Protein AF-A0A6G3LNL6-F1 (afdb_monomer_lite)

Structure (mmCIF, N/CA/C/O backbone):
data_AF-A0A6G3LNL6-F1
#
_entry.id   AF-A0A6G3LNL6-F1
#
loop_
_atom_site.group_PDB
_atom_site.id
_atom_site.type_symbol
_atom_site.label_atom_id
_atom_site.label_alt_id
_atom_site.label_comp_id
_atom_site.label_asym_id
_atom_site.label_entity_id
_atom_site.label_seq_id
_atom_site.pdbx_PDB_ins_code
_atom_site.Cartn_x
_atom_site.Cartn_y
_atom_site.Cartn_z
_atom_site.occupancy
_atom_site.B_iso_or_equiv
_atom_site.auth_seq_id
_atom_site.auth_comp_id
_atom_site.auth_asym_id
_atom_site.au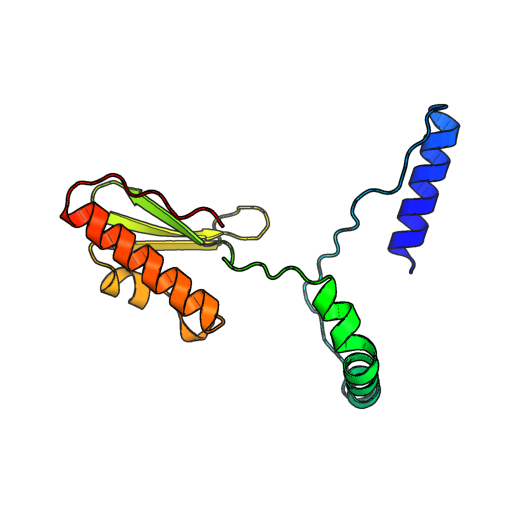th_atom_id
_atom_site.pdbx_PDB_model_num
ATOM 1 N N . TYR A 1 1 ? 11.402 7.198 -21.247 1.00 68.81 1 TYR A N 1
ATOM 2 C CA . TYR A 1 1 ? 12.692 7.774 -20.806 1.00 68.81 1 TYR A CA 1
ATOM 3 C C . TYR A 1 1 ? 12.674 9.283 -20.535 1.00 68.81 1 TYR A C 1
ATOM 5 O O . TYR A 1 1 ? 13.610 9.750 -19.906 1.00 68.81 1 TYR A O 1
ATOM 13 N N . GLY A 1 2 ? 11.650 10.054 -20.937 1.00 91.06 2 GLY A N 1
ATOM 14 C CA . GLY A 1 2 ? 11.662 11.523 -20.790 1.00 91.06 2 GLY A CA 1
ATOM 15 C C . GLY A 1 2 ? 11.827 12.041 -19.354 1.00 91.06 2 GLY A C 1
ATOM 16 O O . GLY A 1 2 ? 12.719 12.840 -19.107 1.00 91.06 2 GLY A O 1
ATOM 17 N N . LEU A 1 3 ? 11.035 11.544 -18.397 1.00 93.19 3 LEU A N 1
ATOM 18 C CA . LEU A 1 3 ? 11.101 12.008 -17.000 1.00 93.19 3 LEU A CA 1
ATOM 19 C C . LEU A 1 3 ? 12.436 11.682 -16.315 1.00 93.19 3 LEU A C 1
ATOM 21 O O . LEU A 1 3 ? 12.950 12.499 -15.561 1.00 93.19 3 LEU A O 1
ATOM 25 N N . VAL A 1 4 ? 13.029 10.523 -16.622 1.00 94.00 4 VAL A N 1
ATOM 26 C CA . VAL A 1 4 ? 14.363 10.148 -16.121 1.00 94.00 4 VAL A CA 1
ATOM 27 C C . VAL A 1 4 ? 15.421 11.100 -16.674 1.00 94.00 4 VAL A C 1
ATOM 29 O O . VAL A 1 4 ? 16.198 11.649 -15.905 1.00 94.00 4 VAL A O 1
ATOM 32 N N . ARG A 1 5 ? 15.401 11.366 -17.987 1.00 96.19 5 ARG A N 1
ATOM 33 C CA . ARG A 1 5 ? 16.326 12.323 -18.615 1.00 96.19 5 ARG A CA 1
ATOM 34 C C . ARG A 1 5 ? 16.173 13.733 -18.062 1.00 96.19 5 ARG A C 1
ATOM 36 O O . ARG A 1 5 ? 17.164 14.427 -17.893 1.00 96.19 5 ARG A O 1
ATOM 43 N N . LEU A 1 6 ? 14.944 14.147 -17.774 1.00 96.25 6 LEU A N 1
ATOM 44 C CA . LEU A 1 6 ? 14.679 15.449 -17.177 1.00 96.25 6 LEU A CA 1
ATOM 45 C C . LEU A 1 6 ? 15.239 15.535 -15.750 1.00 96.25 6 LEU A C 1
ATOM 47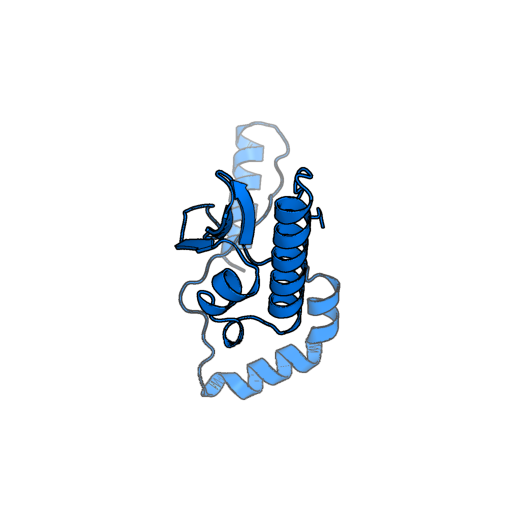 O O . LEU A 1 6 ? 15.845 16.537 -15.390 1.00 96.25 6 LEU A O 1
ATOM 51 N N . MET A 1 7 ? 15.080 14.473 -14.956 1.00 96.19 7 MET A N 1
ATOM 52 C CA . MET A 1 7 ? 15.649 14.388 -13.611 1.00 96.19 7 MET A CA 1
ATOM 53 C C . MET A 1 7 ? 17.187 14.407 -13.634 1.00 96.19 7 MET A C 1
ATOM 55 O O . MET A 1 7 ? 17.790 15.120 -12.837 1.00 96.19 7 MET A O 1
ATOM 59 N N . GLU A 1 8 ? 17.812 13.667 -14.556 1.00 95.81 8 GLU A N 1
ATOM 60 C CA . GLU A 1 8 ? 19.266 13.701 -14.793 1.00 95.81 8 GLU A CA 1
ATOM 61 C C . GLU A 1 8 ? 19.733 15.112 -15.155 1.00 95.81 8 GLU A C 1
ATOM 63 O O . GLU A 1 8 ? 20.628 15.649 -14.510 1.00 95.81 8 GLU A O 1
ATOM 68 N N . TYR A 1 9 ?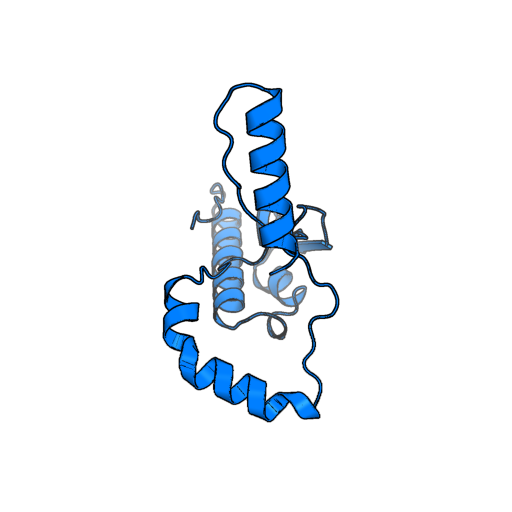 19.060 15.743 -16.120 1.00 96.81 9 TYR A N 1
ATOM 69 C CA . TYR A 1 9 ? 19.370 17.099 -16.557 1.00 96.81 9 TYR A CA 1
ATOM 70 C C . TYR A 1 9 ? 19.342 18.102 -15.396 1.00 96.81 9 TYR A C 1
ATOM 72 O O . TYR A 1 9 ? 20.290 18.858 -15.210 1.00 96.81 9 TYR A O 1
ATOM 80 N N . PHE A 1 10 ? 18.290 18.090 -14.570 1.00 96.81 10 PHE A N 1
ATOM 81 C CA . PHE A 1 10 ? 18.214 18.998 -13.423 1.00 96.81 10 PHE A CA 1
ATOM 82 C C . PHE A 1 10 ? 19.275 18.708 -12.359 1.00 96.81 10 PHE A C 1
ATOM 84 O O . PHE A 1 10 ? 19.798 19.648 -11.763 1.00 96.81 10 PHE A O 1
ATOM 91 N N . ALA A 1 11 ? 19.614 17.440 -12.116 1.00 97.12 11 ALA A N 1
ATOM 92 C CA . ALA A 1 11 ? 20.688 17.091 -11.188 1.00 97.12 11 ALA A CA 1
ATOM 93 C C . ALA A 1 11 ? 22.050 17.627 -11.670 1.00 97.12 11 ALA A C 1
ATOM 95 O O . ALA A 1 11 ? 22.818 18.160 -10.863 1.00 97.12 11 ALA A O 1
ATOM 96 N N . ASP A 1 12 ? 22.322 17.547 -12.974 1.00 97.25 12 ASP A N 1
ATOM 97 C CA . ASP A 1 12 ? 23.551 18.061 -13.585 1.00 97.25 12 ASP A CA 1
ATOM 98 C C . ASP A 1 12 ? 23.618 19.596 -13.541 1.00 97.25 12 ASP A C 1
ATOM 100 O O . ASP A 1 12 ? 24.637 20.160 -13.126 1.00 97.25 12 ASP A O 1
ATOM 104 N N . GLU A 1 13 ? 22.526 20.284 -13.894 1.00 98.00 13 GLU A N 1
ATOM 105 C CA . GLU A 1 13 ? 22.448 21.749 -13.828 1.00 98.00 13 GLU A CA 1
ATOM 106 C C . GLU A 1 13 ? 22.646 22.259 -12.396 1.00 98.00 13 GLU A C 1
ATOM 108 O O . GLU A 1 13 ? 23.503 23.111 -12.149 1.00 98.00 13 GLU A O 1
ATOM 113 N N . LEU A 1 14 ? 21.935 21.681 -11.422 1.00 97.50 14 LEU A N 1
ATOM 114 C CA . LEU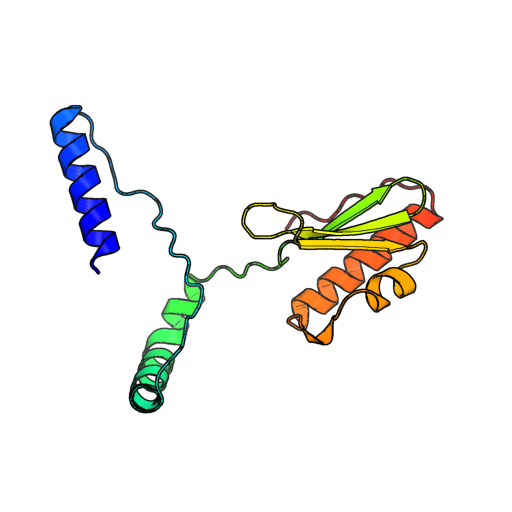 A 1 14 ? 22.087 22.054 -10.015 1.00 97.50 14 LEU A CA 1
ATOM 115 C C . LEU A 1 14 ? 23.497 21.753 -9.499 1.00 97.50 14 LEU A C 1
ATOM 117 O O . LEU A 1 14 ? 24.028 22.502 -8.673 1.00 97.50 14 LEU A O 1
ATOM 121 N N . SER A 1 15 ? 24.132 20.682 -9.985 1.00 97.81 15 SER A N 1
ATOM 122 C CA . SER A 1 15 ? 25.510 20.369 -9.606 1.00 97.81 15 SER A CA 1
ATOM 123 C C . SER A 1 15 ? 26.484 21.451 -10.062 1.00 97.81 15 SER A C 1
ATOM 125 O O . SER A 1 15 ? 27.369 21.857 -9.303 1.00 97.81 15 SER A O 1
ATOM 127 N N . ARG A 1 16 ? 26.302 21.954 -11.290 1.00 97.38 16 ARG A N 1
ATOM 128 C CA . ARG A 1 16 ? 27.102 23.053 -11.842 1.00 97.38 16 ARG A CA 1
ATOM 129 C C . ARG A 1 16 ? 26.890 24.358 -11.084 1.00 97.38 16 ARG A C 1
ATOM 131 O O . ARG A 1 16 ? 27.868 25.028 -10.770 1.00 97.38 16 ARG A O 1
ATOM 138 N N . GLU A 1 17 ? 25.642 24.715 -10.794 1.00 97.50 17 GLU A N 1
ATOM 139 C CA . GLU A 1 17 ? 25.318 25.977 -10.117 1.00 97.50 17 GLU A CA 1
ATOM 140 C C . GLU A 1 17 ? 25.794 26.005 -8.663 1.00 97.50 17 GLU A C 1
ATOM 142 O O . GLU A 1 17 ? 26.294 27.021 -8.183 1.00 97.50 17 GLU A O 1
ATOM 147 N N . THR A 1 18 ? 25.659 24.886 -7.951 1.00 96.44 18 THR A N 1
ATOM 148 C CA . THR A 1 18 ? 25.973 24.819 -6.515 1.00 96.44 18 THR A CA 1
ATOM 149 C C . THR A 1 18 ? 27.424 24.438 -6.222 1.00 96.44 18 THR A C 1
ATOM 151 O O . THR A 1 18 ? 27.858 24.530 -5.072 1.00 96.44 18 THR A O 1
ATOM 154 N N . GLY A 1 19 ? 28.171 23.964 -7.227 1.00 96.50 19 GLY A N 1
ATOM 155 C CA . GLY A 1 19 ? 29.517 23.408 -7.061 1.00 96.50 19 GLY A CA 1
ATOM 156 C C . GLY A 1 19 ? 29.554 22.108 -6.244 1.00 96.50 19 GL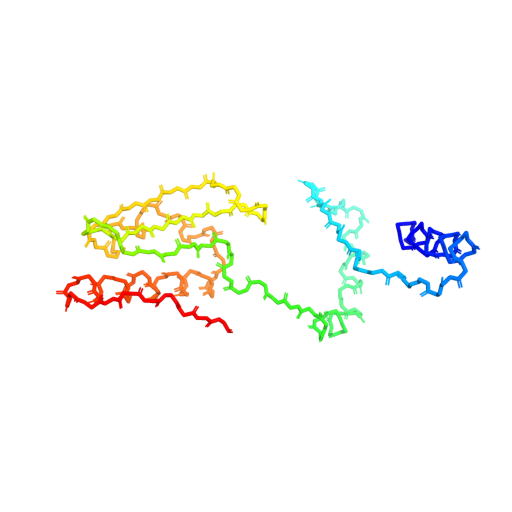Y A C 1
ATOM 157 O O . GLY A 1 19 ? 30.624 21.678 -5.813 1.00 96.50 19 GLY A O 1
ATOM 158 N N . ARG A 1 20 ? 28.396 21.484 -5.994 1.00 96.25 20 ARG A N 1
ATOM 159 C CA . ARG A 1 20 ? 28.252 20.236 -5.231 1.00 96.25 20 ARG A CA 1
ATOM 160 C C . ARG A 1 20 ? 27.751 19.138 -6.150 1.00 96.25 20 ARG A C 1
ATOM 162 O O . ARG A 1 20 ? 26.918 19.385 -7.004 1.00 96.25 20 ARG A O 1
ATOM 169 N N . LYS A 1 21 ? 28.202 17.902 -5.946 1.00 96.31 21 LYS A N 1
ATOM 170 C CA . LYS A 1 21 ? 27.701 16.767 -6.726 1.00 96.31 21 LYS A CA 1
ATOM 171 C C . LYS A 1 21 ? 26.300 16.376 -6.248 1.00 96.31 21 LYS A C 1
ATOM 173 O O . LYS A 1 21 ? 26.158 15.847 -5.146 1.00 96.31 21 LYS A O 1
ATOM 178 N N . ILE A 1 22 ? 25.292 16.639 -7.070 1.00 96.38 22 ILE A N 1
ATOM 179 C CA . ILE A 1 22 ? 23.893 16.269 -6.846 1.00 96.38 22 ILE A CA 1
ATOM 180 C C . ILE A 1 22 ? 23.573 15.073 -7.740 1.00 96.38 22 ILE A C 1
ATOM 182 O O . ILE A 1 22 ? 23.972 15.020 -8.899 1.00 96.38 22 ILE A O 1
ATOM 186 N N . PHE A 1 23 ? 22.873 14.090 -7.181 1.00 95.25 23 PHE A N 1
ATOM 187 C CA . PHE A 1 23 ? 22.469 12.888 -7.899 1.00 95.25 23 PHE A CA 1
ATOM 188 C C . PHE A 1 23 ? 20.950 12.861 -8.067 1.00 95.25 23 PHE A C 1
ATOM 190 O O . PHE A 1 23 ? 20.238 13.347 -7.182 1.00 95.25 23 PHE A O 1
ATOM 197 N N . PRO A 1 24 ? 20.443 12.262 -9.157 1.00 93.94 24 PRO A N 1
ATOM 198 C CA . PRO A 1 24 ? 19.029 11.954 -9.283 1.00 93.94 24 PRO A CA 1
ATOM 199 C C . PRO A 1 24 ? 18.526 11.148 -8.079 1.00 93.94 24 PRO A C 1
ATOM 201 O O . PRO A 1 24 ? 19.150 10.167 -7.674 1.00 93.94 24 PRO A O 1
ATOM 204 N N . GLY A 1 25 ? 17.407 11.588 -7.505 1.00 89.94 25 GLY A N 1
ATOM 205 C CA . GLY A 1 25 ? 16.729 10.893 -6.415 1.00 89.94 25 GLY A CA 1
ATOM 206 C C . GLY A 1 25 ? 15.706 9.878 -6.926 1.00 89.94 25 GLY A C 1
ATOM 207 O O . GLY A 1 25 ? 15.841 9.300 -8.004 1.00 89.94 25 GLY A O 1
ATOM 208 N N . THR A 1 26 ? 14.646 9.677 -6.150 1.00 90.25 26 THR A N 1
ATOM 209 C CA . THR A 1 26 ? 13.539 8.797 -6.533 1.00 90.25 26 THR A CA 1
ATOM 210 C C . THR A 1 26 ? 12.620 9.482 -7.542 1.00 90.25 26 THR A C 1
ATOM 212 O O . THR A 1 26 ? 12.140 10.589 -7.298 1.00 90.25 26 THR A O 1
ATOM 215 N N . LEU A 1 27 ? 12.318 8.796 -8.648 1.00 90.06 27 LEU A N 1
ATOM 216 C CA . LEU A 1 27 ? 11.250 9.187 -9.566 1.00 90.06 27 LEU A CA 1
ATOM 217 C C . LEU A 1 27 ? 9.953 8.469 -9.183 1.00 90.06 27 LEU A C 1
ATOM 219 O O . LEU A 1 27 ? 9.851 7.254 -9.342 1.00 90.06 27 LEU A O 1
ATOM 223 N N . THR A 1 28 ? 8.949 9.231 -8.758 1.00 86.88 28 THR A N 1
ATOM 224 C CA . THR A 1 28 ? 7.599 8.717 -8.496 1.00 86.88 28 THR A CA 1
ATOM 225 C C . THR A 1 28 ? 6.659 9.124 -9.627 1.00 86.88 28 THR A C 1
ATOM 227 O O . THR A 1 28 ? 6.569 10.303 -9.968 1.00 86.88 28 THR A O 1
ATOM 230 N N . VAL A 1 29 ? 5.955 8.154 -10.217 1.00 85.94 29 VAL A N 1
ATOM 231 C CA . VAL A 1 29 ? 4.989 8.381 -11.302 1.00 85.94 29 VAL A CA 1
ATOM 232 C C . VAL A 1 29 ? 3.600 7.969 -10.833 1.00 85.94 29 VAL A C 1
ATOM 234 O O . VAL A 1 29 ? 3.383 6.811 -10.488 1.00 85.94 29 VAL A O 1
ATOM 237 N N . TYR A 1 30 ? 2.656 8.907 -10.881 1.00 81.88 30 TYR A N 1
ATOM 238 C CA . TYR A 1 30 ? 1.243 8.653 -10.615 1.00 81.88 30 TYR A CA 1
ATOM 239 C C . TYR A 1 30 ? 0.476 8.627 -11.936 1.00 81.88 30 TYR A C 1
ATOM 241 O O . TYR A 1 30 ? 0.604 9.542 -12.749 1.00 81.88 30 TYR A O 1
ATOM 249 N N . SER A 1 31 ? -0.324 7.584 -12.154 1.00 80.69 31 SER A N 1
ATOM 250 C CA . SER A 1 31 ? -1.210 7.484 -13.314 1.00 80.69 31 SER A CA 1
ATOM 251 C C . SER A 1 31 ? -2.641 7.267 -12.855 1.00 80.69 31 SER A C 1
ATOM 253 O O . SER A 1 31 ? -2.930 6.315 -12.136 1.00 80.69 31 SER A O 1
ATOM 255 N N . SER A 1 32 ? -3.543 8.144 -13.289 1.00 68.38 32 SER A N 1
ATOM 256 C CA . SER A 1 32 ? -4.968 8.067 -12.949 1.00 68.38 32 SER A CA 1
ATOM 257 C C . SER A 1 32 ? -5.775 7.199 -13.922 1.00 68.38 32 SER A C 1
ATOM 259 O O . SER A 1 32 ? -6.903 6.833 -13.619 1.00 68.38 32 SER A O 1
ATOM 261 N N . SER A 1 33 ? -5.219 6.869 -15.093 1.00 80.06 33 SER A N 1
ATOM 262 C CA . SER A 1 33 ? -5.871 6.034 -16.110 1.00 80.06 33 SER A CA 1
ATOM 263 C C . SER A 1 33 ? -4.823 5.249 -16.895 1.00 80.06 33 SER A C 1
ATOM 265 O O . SER A 1 33 ? -4.532 5.532 -18.057 1.00 80.06 33 SER A O 1
ATOM 267 N N . LEU A 1 34 ? -4.203 4.273 -16.234 1.00 86.69 34 LEU A N 1
ATOM 268 C CA . LEU A 1 34 ? -3.284 3.353 -16.892 1.00 86.69 34 LEU A CA 1
ATOM 269 C C . LEU A 1 34 ? -4.101 2.280 -17.627 1.00 86.69 34 LEU A C 1
ATOM 271 O O . LEU A 1 34 ? -4.802 1.495 -16.996 1.00 86.69 34 LEU A O 1
ATOM 275 N N . HIS A 1 35 ? -4.029 2.256 -18.953 1.00 88.94 35 HIS A N 1
ATOM 276 C CA . HIS A 1 35 ? -4.719 1.269 -19.781 1.00 88.94 35 HIS A CA 1
ATOM 277 C C . HIS A 1 35 ? -3.848 0.867 -20.972 1.00 88.94 35 HIS A C 1
ATOM 279 O O . HIS A 1 35 ? -2.959 1.610 -21.387 1.00 88.94 35 HIS A O 1
ATOM 285 N N . ILE A 1 36 ? -4.106 -0.326 -21.505 1.00 94.06 36 ILE A N 1
ATOM 286 C CA . ILE A 1 36 ? -3.427 -0.877 -22.679 1.00 94.06 36 ILE A CA 1
ATOM 287 C C . ILE A 1 36 ? -4.475 -1.029 -23.777 1.00 94.06 36 ILE A C 1
ATOM 289 O O . ILE A 1 36 ? -5.490 -1.701 -23.577 1.00 94.06 36 ILE A O 1
ATOM 293 N N . TYR A 1 37 ? -4.238 -0.404 -24.928 1.00 94.88 37 TYR A N 1
ATOM 294 C CA . TYR A 1 37 ? -5.126 -0.522 -26.080 1.00 94.88 37 TYR A CA 1
ATOM 295 C C . TYR A 1 37 ? -5.063 -1.925 -26.682 1.00 94.88 37 TYR A C 1
ATOM 297 O O . TYR A 1 37 ? -4.024 -2.578 -26.648 1.00 94.88 37 TYR A O 1
ATOM 305 N N . GLU A 1 38 ? -6.172 -2.373 -27.271 1.00 97.12 38 GLU A N 1
ATOM 306 C CA . GLU A 1 38 ? -6.315 -3.730 -27.818 1.00 97.12 38 GLU A CA 1
ATOM 307 C C . GLU A 1 38 ? -5.204 -4.104 -28.808 1.00 97.12 38 GLU A C 1
ATOM 309 O O . GLU A 1 38 ? -4.626 -5.186 -28.729 1.00 97.12 38 GLU A O 1
ATOM 314 N N . HIS A 1 39 ? -4.827 -3.175 -29.688 1.00 97.12 39 HIS A N 1
ATOM 315 C CA . HIS A 1 39 ? -3.768 -3.405 -30.670 1.00 97.12 39 HIS A CA 1
ATOM 316 C C . HIS A 1 39 ? -2.369 -3.585 -30.049 1.00 97.12 39 HIS A C 1
ATOM 318 O O . HIS A 1 39 ? -1.475 -4.102 -30.716 1.00 97.12 39 HIS A O 1
ATOM 324 N N . ASP A 1 40 ? -2.173 -3.200 -28.784 1.00 97.94 40 ASP A N 1
ATOM 325 C CA . ASP A 1 40 ? -0.916 -3.371 -28.049 1.00 97.94 40 ASP A CA 1
ATOM 326 C C . ASP A 1 40 ? -0.888 -4.637 -27.180 1.00 97.94 40 ASP A C 1
ATOM 328 O O . ASP A 1 40 ? 0.162 -4.962 -26.621 1.00 97.94 40 ASP A O 1
ATOM 332 N N . TRP A 1 41 ? -1.991 -5.384 -27.056 1.00 97.12 41 TRP A N 1
ATOM 333 C CA . TRP A 1 41 ? -2.071 -6.522 -26.132 1.00 97.12 41 TRP A CA 1
ATOM 334 C C . TRP A 1 41 ? -1.020 -7.592 -26.412 1.00 97.12 41 TRP A C 1
ATOM 336 O O . TRP A 1 41 ? -0.312 -7.999 -25.495 1.00 97.12 41 TRP A O 1
ATOM 346 N N . ALA A 1 42 ? -0.840 -7.989 -27.675 1.00 97.75 42 ALA A N 1
ATOM 347 C CA . ALA A 1 42 ? 0.163 -8.992 -28.042 1.00 97.75 42 ALA A CA 1
ATOM 348 C C . ALA A 1 42 ? 1.585 -8.558 -27.643 1.00 97.75 42 ALA A C 1
ATOM 350 O O . ALA A 1 42 ? 2.376 -9.349 -27.127 1.00 97.75 42 ALA A O 1
ATOM 351 N N . ARG A 1 43 ? 1.899 -7.271 -27.827 1.00 97.31 43 ARG A N 1
ATOM 352 C CA . ARG A 1 43 ? 3.187 -6.698 -27.432 1.00 97.31 43 ARG A CA 1
ATOM 353 C C . ARG A 1 43 ? 3.331 -6.636 -25.912 1.00 97.31 43 ARG A C 1
ATOM 355 O O . ARG A 1 43 ? 4.414 -6.917 -25.403 1.00 97.31 43 ARG A O 1
ATOM 362 N N . ALA A 1 44 ? 2.272 -6.262 -25.199 1.00 95.94 44 ALA A N 1
ATOM 363 C CA . ALA A 1 44 ? 2.259 -6.227 -23.743 1.00 95.94 44 ALA A CA 1
ATOM 364 C C . ALA A 1 44 ? 2.484 -7.625 -23.149 1.00 95.94 44 ALA A C 1
ATOM 366 O O . ALA A 1 44 ? 3.349 -7.776 -22.289 1.00 95.94 44 ALA A O 1
ATOM 367 N N . SER A 1 45 ? 1.795 -8.649 -23.662 1.00 95.81 45 SER A N 1
ATOM 368 C CA . SER A 1 45 ? 1.990 -10.047 -23.258 1.00 95.81 45 SER A CA 1
ATOM 369 C C . SER A 1 45 ? 3.433 -10.495 -23.465 1.00 95.81 45 SER A C 1
ATOM 371 O O . SER A 1 45 ? 4.073 -10.947 -22.521 1.00 95.81 45 SER A O 1
ATOM 373 N N . MET A 1 46 ? 3.990 -10.257 -24.656 1.00 97.44 46 MET A N 1
ATOM 374 C CA . MET A 1 46 ? 5.385 -10.583 -24.962 1.00 97.44 46 MET A CA 1
ATOM 375 C C . MET A 1 46 ? 6.374 -9.882 -24.011 1.00 97.44 46 MET A C 1
ATOM 377 O O . MET A 1 46 ? 7.375 -10.469 -23.604 1.00 97.44 46 MET A O 1
ATOM 381 N N . LEU A 1 47 ? 6.129 -8.616 -23.654 1.00 95.38 47 LEU A N 1
ATOM 382 C CA . LEU A 1 47 ? 6.979 -7.884 -22.709 1.00 95.38 47 LEU A CA 1
ATOM 383 C C . LEU A 1 47 ? 6.929 -8.489 -21.307 1.00 95.38 47 LEU A C 1
ATOM 385 O O . LEU A 1 47 ? 7.973 -8.599 -20.666 1.00 95.38 47 LEU A O 1
ATOM 389 N N . VAL A 1 48 ? 5.741 -8.874 -20.840 1.00 93.00 48 VAL A N 1
ATOM 390 C CA . VAL A 1 48 ? 5.583 -9.541 -19.546 1.00 93.00 48 VAL A CA 1
ATOM 391 C C . VAL A 1 48 ? 6.309 -10.881 -19.576 1.00 93.00 48 VAL A C 1
ATOM 393 O O . VAL A 1 48 ? 7.195 -11.088 -18.759 1.00 93.00 48 VAL A O 1
ATOM 396 N N . GLU A 1 49 ? 6.038 -11.744 -20.551 1.00 95.50 49 GLU A N 1
ATOM 397 C CA . GLU A 1 49 ? 6.672 -13.066 -20.662 1.00 95.50 49 GLU A CA 1
ATOM 398 C C . GLU A 1 49 ? 8.207 -12.992 -20.648 1.00 95.50 49 GLU A C 1
ATOM 400 O O . GLU A 1 49 ? 8.864 -13.754 -19.941 1.00 95.50 49 GLU A O 1
ATOM 405 N N . ASN A 1 50 ? 8.789 -12.023 -21.360 1.00 97.06 50 ASN A N 1
ATOM 406 C CA . ASN A 1 50 ? 10.242 -11.890 -21.472 1.00 97.06 50 ASN A CA 1
ATOM 407 C C . ASN A 1 50 ? 10.920 -11.229 -20.262 1.00 97.06 50 ASN A C 1
ATOM 409 O O . ASN A 1 50 ? 12.144 -11.315 -20.117 1.00 97.06 50 ASN A O 1
ATOM 413 N N . HIS A 1 51 ? 10.173 -10.508 -19.421 1.00 94.81 51 HIS A N 1
ATOM 414 C CA . HIS A 1 51 ? 10.763 -9.651 -18.386 1.00 94.81 51 HIS A CA 1
ATOM 415 C C . HIS A 1 51 ? 10.142 -9.800 -16.997 1.00 94.81 51 HIS A C 1
ATOM 417 O O . HIS A 1 51 ? 10.630 -9.158 -16.064 1.00 94.81 51 HIS A O 1
ATOM 423 N N . PHE A 1 52 ? 9.123 -10.644 -16.831 1.00 90.94 52 PHE A N 1
ATOM 424 C CA . PHE A 1 52 ? 8.369 -10.777 -15.587 1.00 90.94 52 PHE A CA 1
ATOM 425 C C . PHE A 1 52 ? 9.272 -11.080 -14.393 1.00 90.94 52 PHE A C 1
ATOM 427 O O . PHE A 1 52 ? 9.232 -10.348 -13.412 1.00 90.94 52 PHE A O 1
ATOM 434 N N . GLU A 1 53 ? 10.158 -12.071 -14.499 1.00 92.00 53 GLU A N 1
ATOM 435 C CA . GLU A 1 53 ? 11.045 -12.452 -13.390 1.00 92.00 53 GLU A CA 1
ATOM 436 C C . GLU A 1 53 ? 11.976 -11.311 -12.956 1.00 92.00 53 GLU A C 1
ATOM 438 O O . GLU A 1 53 ? 12.209 -11.091 -11.767 1.00 92.00 53 GLU A O 1
ATOM 443 N N . LYS A 1 54 ? 12.467 -10.519 -13.917 1.00 91.50 54 LYS A N 1
ATOM 444 C CA . LYS A 1 54 ? 13.306 -9.351 -13.629 1.00 91.50 54 LYS A CA 1
ATOM 445 C C . LYS A 1 54 ? 12.505 -8.214 -12.995 1.00 91.50 54 LYS A C 1
ATOM 447 O O . LYS A 1 54 ? 13.024 -7.531 -12.121 1.00 91.50 54 LYS A O 1
ATOM 452 N N . ALA A 1 55 ? 11.277 -7.980 -13.450 1.00 85.62 55 ALA A N 1
ATOM 453 C CA . ALA A 1 55 ? 10.406 -6.968 -12.863 1.00 85.62 55 ALA A CA 1
ATOM 454 C C . ALA A 1 55 ? 9.980 -7.367 -11.442 1.00 85.62 55 ALA A C 1
ATOM 456 O O . ALA A 1 55 ? 10.007 -6.544 -10.533 1.00 85.62 55 ALA A O 1
ATOM 457 N N . ARG A 1 56 ? 9.660 -8.648 -11.241 1.00 83.25 56 ARG A N 1
ATOM 458 C CA . ARG A 1 56 ? 9.240 -9.216 -9.961 1.00 83.25 56 ARG A CA 1
ATOM 459 C C . ARG A 1 56 ? 10.335 -9.152 -8.901 1.00 83.25 56 ARG A C 1
ATOM 461 O O . ARG A 1 56 ? 10.030 -8.859 -7.755 1.00 83.25 56 ARG A O 1
ATOM 468 N N . SER A 1 57 ? 11.598 -9.387 -9.262 1.00 87.12 57 SER A N 1
ATOM 469 C CA . SER A 1 57 ? 12.705 -9.395 -8.292 1.00 87.12 57 SER A CA 1
ATOM 470 C C . SER A 1 57 ? 13.015 -8.031 -7.667 1.00 87.12 57 SER A C 1
ATOM 472 O O . SER A 1 57 ? 13.664 -7.974 -6.625 1.00 87.12 57 SER A O 1
ATOM 474 N N . VAL A 1 58 ? 12.555 -6.941 -8.286 1.00 82.88 58 VAL A N 1
ATOM 475 C CA . VAL A 1 58 ? 12.720 -5.564 -7.790 1.00 82.88 58 VAL A CA 1
ATOM 476 C C . VAL A 1 58 ? 11.400 -4.932 -7.346 1.00 82.88 58 VAL A C 1
ATOM 478 O O . VAL A 1 58 ? 11.390 -3.787 -6.895 1.00 82.88 58 VAL A O 1
ATOM 481 N N . PHE A 1 59 ? 10.286 -5.648 -7.497 1.00 80.69 59 PHE A N 1
ATOM 482 C CA . PHE A 1 59 ? 8.972 -5.181 -7.089 1.00 80.69 59 PHE A CA 1
ATOM 483 C C . PHE A 1 59 ? 8.778 -5.409 -5.590 1.00 80.69 59 PHE A C 1
ATOM 485 O O . PHE A 1 59 ? 9.031 -6.497 -5.076 1.00 80.69 59 PHE A O 1
ATOM 492 N N . VAL A 1 60 ? 8.313 -4.373 -4.898 1.00 74.38 60 VAL A N 1
ATOM 493 C CA . VAL A 1 60 ? 7.930 -4.443 -3.489 1.00 74.38 60 VAL A CA 1
ATOM 494 C C . VAL A 1 60 ? 6.424 -4.243 -3.428 1.00 74.38 60 VAL A C 1
ATOM 496 O O . VAL A 1 60 ? 5.927 -3.174 -3.785 1.00 74.38 60 VAL A O 1
ATOM 499 N N . GLU A 1 61 ? 5.705 -5.286 -3.019 1.00 58.59 61 GLU A N 1
ATOM 500 C CA . GLU A 1 61 ? 4.262 -5.217 -2.797 1.00 58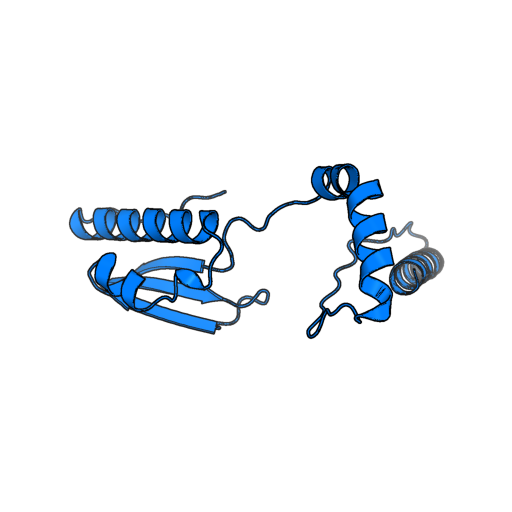.59 61 GLU A CA 1
ATOM 501 C C . GLU A 1 61 ? 3.944 -4.278 -1.628 1.00 58.59 61 GLU A C 1
ATOM 503 O O . GLU A 1 61 ? 4.563 -4.339 -0.562 1.00 58.59 61 GLU A O 1
ATOM 508 N N . ASP A 1 62 ? 2.951 -3.409 -1.819 1.00 60.28 62 ASP A N 1
ATOM 509 C CA . ASP A 1 62 ? 2.347 -2.658 -0.720 1.00 60.28 62 ASP A CA 1
ATOM 510 C C . ASP A 1 62 ? 1.324 -3.553 -0.006 1.00 60.28 62 ASP A C 1
ATOM 512 O O . ASP A 1 62 ? 0.123 -3.496 -0.276 1.00 60.28 62 ASP A O 1
ATOM 516 N N . ASN A 1 63 ? 1.833 -4.397 0.898 1.00 47.69 63 ASN A N 1
ATOM 517 C CA . ASN A 1 63 ? 1.105 -5.472 1.590 1.00 47.69 63 ASN A CA 1
ATOM 518 C C . ASN A 1 63 ? -0.098 -5.020 2.439 1.00 47.69 63 ASN A C 1
ATOM 520 O O . ASN A 1 63 ? -0.800 -5.858 3.012 1.00 47.69 63 ASN A O 1
ATOM 524 N N . LYS A 1 64 ? -0.302 -3.713 2.626 1.00 53.22 64 LYS A N 1
ATOM 525 C CA . LYS A 1 64 ? -1.297 -3.192 3.573 1.00 53.22 64 LYS A CA 1
ATOM 526 C C . LYS A 1 64 ? -2.517 -2.604 2.876 1.00 53.22 64 LYS A C 1
ATOM 528 O O . LYS A 1 64 ? -3.591 -2.538 3.480 1.00 53.22 64 LYS A O 1
ATOM 533 N N . GLY A 1 65 ? -2.354 -2.078 1.660 1.00 61.78 65 GLY A N 1
ATOM 534 C CA . GLY A 1 65 ? -3.128 -0.891 1.290 1.00 61.78 65 GLY A CA 1
ATOM 535 C C . GLY A 1 65 ? -3.012 0.190 2.384 1.00 61.78 65 GLY A C 1
ATOM 536 O O . GLY A 1 65 ? -2.256 0.056 3.342 1.00 61.78 65 GLY A O 1
ATOM 537 N N . ASN A 1 66 ? -3.785 1.271 2.328 1.00 78.81 66 ASN A N 1
ATOM 538 C CA . ASN A 1 66 ? -3.665 2.309 3.361 1.00 78.81 66 ASN A CA 1
ATOM 539 C C . ASN A 1 66 ? -4.741 2.173 4.456 1.00 78.81 66 ASN A C 1
ATOM 541 O O . ASN A 1 66 ? -5.532 3.089 4.679 1.00 78.81 66 ASN A O 1
ATOM 545 N N . PHE A 1 67 ? -4.819 0.998 5.098 1.00 89.50 67 PHE A N 1
ATOM 546 C CA . PHE A 1 67 ? -5.736 0.738 6.216 1.00 89.50 67 PHE A CA 1
ATOM 547 C C . PHE A 1 67 ? -5.073 1.005 7.575 1.00 89.50 67 PHE A C 1
ATOM 549 O O . PHE A 1 67 ? -4.181 0.272 8.007 1.00 89.50 67 PHE A O 1
ATOM 556 N N . LEU A 1 68 ? -5.570 2.012 8.291 1.00 92.19 68 LEU A N 1
ATOM 557 C CA . LEU A 1 68 ? -5.192 2.310 9.671 1.00 92.19 68 LEU A CA 1
ATOM 558 C C . LEU A 1 68 ? -6.258 1.780 10.624 1.00 92.19 68 LEU A C 1
ATOM 560 O O . LEU A 1 68 ? -7.436 2.124 10.498 1.00 92.19 68 LEU A O 1
ATOM 564 N N . ILE A 1 69 ? -5.846 0.954 11.580 1.00 94.81 69 ILE A N 1
ATOM 565 C CA . ILE A 1 69 ? -6.744 0.303 12.533 1.00 94.81 69 ILE A CA 1
ATOM 566 C C . ILE A 1 69 ? -6.406 0.805 13.929 1.00 94.81 69 ILE A C 1
ATOM 568 O O . ILE A 1 69 ? -5.248 0.816 14.339 1.00 94.81 69 ILE A O 1
ATOM 572 N N . LYS A 1 70 ? -7.425 1.208 14.679 1.00 95.19 70 LYS A N 1
ATOM 573 C CA . LYS A 1 70 ? -7.283 1.672 16.060 1.00 95.19 70 LYS A CA 1
ATOM 574 C C . LYS A 1 70 ? -8.470 1.231 16.898 1.00 95.19 70 LYS A C 1
ATOM 576 O O . LYS A 1 70 ? -9.546 0.954 16.373 1.00 95.19 70 LYS A O 1
ATOM 581 N N . VAL A 1 71 ? -8.266 1.180 18.208 1.00 95.69 71 VAL A N 1
ATOM 582 C CA . VAL A 1 71 ? -9.342 0.993 19.182 1.00 95.69 71 VAL A CA 1
ATOM 583 C C . VAL A 1 71 ? -9.494 2.304 19.941 1.00 95.69 71 VAL A C 1
ATOM 585 O O . VAL A 1 71 ? -8.575 2.723 20.638 1.00 95.69 71 VAL A O 1
ATOM 588 N N . GLU A 1 72 ? -10.632 2.972 19.776 1.00 93.06 72 GLU A N 1
ATOM 589 C CA . GLU A 1 72 ? -10.924 4.262 20.409 1.00 93.06 72 GLU A CA 1
ATOM 590 C C . GLU A 1 72 ? -12.382 4.296 20.877 1.00 93.06 72 GLU A C 1
ATOM 592 O O . GLU A 1 72 ? -13.272 3.785 20.203 1.00 93.06 72 GLU A O 1
ATOM 597 N N . ASN A 1 73 ? -12.638 4.874 22.055 1.00 91.56 73 ASN A N 1
ATOM 598 C CA . ASN A 1 73 ? -13.987 5.034 22.623 1.00 91.56 73 ASN A CA 1
ATOM 599 C C . ASN A 1 73 ? -14.820 3.736 22.701 1.00 91.56 73 ASN A C 1
ATOM 601 O O . ASN A 1 73 ? -16.042 3.764 22.573 1.00 91.56 73 ASN A O 1
ATOM 605 N N . GLY A 1 74 ? -14.167 2.592 22.921 1.00 93.25 74 GLY A N 1
ATOM 606 C CA . GLY A 1 74 ? -14.843 1.296 22.998 1.00 93.25 74 GLY A CA 1
ATOM 607 C C . GLY A 1 74 ? -15.268 0.718 21.641 1.00 93.25 74 GLY A C 1
ATOM 608 O O . GLY A 1 74 ? -16.069 -0.215 21.608 1.00 93.25 74 GLY A O 1
ATOM 609 N N . GLU A 1 75 ? -14.750 1.254 20.533 1.00 97.06 75 GLU A N 1
ATOM 610 C CA . GLU A 1 75 ? -14.999 0.769 19.176 1.00 97.06 75 GLU A CA 1
ATOM 611 C C . GLU A 1 75 ? -13.691 0.466 18.443 1.00 97.06 75 GLU A C 1
ATOM 613 O O . GLU A 1 75 ? -12.646 1.071 18.686 1.00 97.06 75 GLU A O 1
ATOM 618 N N . ILE A 1 76 ? -13.768 -0.474 17.506 1.00 97.94 76 ILE A N 1
ATOM 619 C CA . ILE A 1 76 ? -12.737 -0.716 16.501 1.00 97.94 76 ILE A CA 1
ATOM 620 C C . ILE A 1 76 ? -12.994 0.269 15.366 1.00 97.94 76 ILE A C 1
ATOM 622 O O . ILE A 1 76 ? -14.099 0.310 14.825 1.00 97.94 76 ILE A O 1
ATOM 626 N N . VAL A 1 77 ? -11.983 1.040 14.985 1.00 97.44 77 VAL A N 1
ATOM 627 C CA . VAL A 1 77 ? -12.062 2.026 13.908 1.00 97.44 77 VAL A CA 1
ATOM 628 C C . VAL A 1 77 ? -11.058 1.660 12.831 1.00 97.44 77 VAL A C 1
ATOM 630 O O . VAL A 1 77 ? -9.874 1.488 13.109 1.00 97.44 77 VAL A O 1
ATOM 633 N N . VAL A 1 78 ? -11.548 1.558 11.598 1.00 95.88 78 VAL A N 1
ATOM 634 C CA . VAL A 1 78 ? -10.746 1.302 10.404 1.00 95.88 78 VAL A CA 1
ATOM 635 C C . VAL A 1 78 ? -10.869 2.500 9.478 1.00 95.88 78 VAL A C 1
ATOM 637 O O . VAL A 1 78 ? -11.967 2.888 9.069 1.00 95.88 78 VAL A O 1
ATOM 640 N N . GLU A 1 79 ? -9.731 3.081 9.136 1.00 94.62 79 GLU A N 1
ATOM 641 C CA . GLU A 1 79 ? -9.618 4.181 8.195 1.00 94.62 79 GLU A CA 1
ATOM 642 C C . GLU A 1 79 ? -8.897 3.690 6.947 1.00 94.62 79 GLU A C 1
ATOM 644 O O . GLU A 1 79 ? -7.747 3.274 7.017 1.00 94.62 79 GLU A O 1
ATOM 649 N N . LEU A 1 80 ? -9.568 3.761 5.802 1.00 89.81 80 LEU A N 1
ATOM 650 C CA . LEU A 1 80 ? -8.911 3.699 4.508 1.00 89.81 80 LEU A CA 1
ATOM 651 C C . LEU A 1 80 ? -8.444 5.106 4.155 1.00 89.81 80 LEU A C 1
ATOM 653 O O . LEU A 1 80 ? -9.241 6.049 4.093 1.00 89.81 80 LEU A O 1
ATOM 657 N N . ARG A 1 81 ? -7.151 5.238 3.916 1.00 87.00 81 ARG A N 1
ATOM 658 C CA . ARG A 1 81 ? -6.493 6.476 3.532 1.00 87.00 81 ARG A CA 1
ATOM 659 C C . ARG A 1 81 ? -6.110 6.405 2.048 1.00 87.00 81 ARG A C 1
ATOM 661 O O . ARG A 1 81 ? -5.984 5.335 1.462 1.00 87.00 81 ARG A O 1
ATOM 668 N N . THR A 1 82 ? -5.990 7.552 1.409 1.00 80.50 82 THR A N 1
ATOM 669 C CA . THR A 1 82 ? -5.339 7.679 0.097 1.00 80.50 82 THR A CA 1
ATOM 670 C C . THR A 1 82 ? -3.828 7.579 0.272 1.00 80.50 82 THR A C 1
ATOM 672 O O . THR A 1 82 ? -3.346 7.622 1.403 1.00 80.50 82 THR A O 1
ATOM 675 N N . GLN A 1 83 ? -3.058 7.469 -0.808 1.00 69.19 83 GLN A N 1
ATOM 676 C CA . GLN A 1 83 ? -1.592 7.438 -0.714 1.00 69.19 83 GLN A CA 1
ATOM 677 C C . GLN A 1 83 ? -1.022 8.726 -0.092 1.00 69.19 83 GLN A C 1
ATOM 679 O O . GLN A 1 83 ? -0.006 8.682 0.594 1.00 69.19 83 GLN A O 1
ATOM 684 N N . GLU A 1 84 ? -1.731 9.849 -0.221 1.00 75.94 84 GLU A N 1
ATOM 685 C CA . GLU A 1 84 ? -1.397 11.141 0.384 1.00 75.94 84 GLU A CA 1
ATOM 686 C C . GLU A 1 84 ? -1.815 11.247 1.866 1.00 75.94 84 GLU A C 1
ATOM 688 O O . GLU A 1 84 ? -1.692 12.305 2.483 1.00 75.94 84 GLU A O 1
ATOM 693 N N . GLY A 1 85 ? -2.357 10.176 2.456 1.00 78.81 85 GLY A N 1
ATOM 694 C CA . GLY A 1 85 ? -2.813 10.150 3.849 1.00 78.81 85 GLY A CA 1
ATOM 695 C C . GLY A 1 85 ? -4.169 10.830 4.084 1.00 78.81 85 GLY A C 1
ATOM 696 O O . GLY A 1 85 ? -4.622 10.941 5.230 1.00 78.81 85 GLY A O 1
ATOM 697 N N . LEU A 1 86 ? -4.865 11.262 3.028 1.00 83.12 86 LEU A N 1
ATOM 698 C CA . LEU A 1 86 ? -6.219 11.812 3.145 1.00 83.12 86 LEU A CA 1
ATOM 699 C C . LEU A 1 86 ? -7.214 10.697 3.460 1.00 83.12 86 LEU A C 1
ATOM 701 O O . LEU A 1 86 ? -7.104 9.592 2.937 1.00 83.12 86 LEU A O 1
ATOM 705 N N . LEU A 1 87 ? -8.201 10.978 4.307 1.00 89.25 87 LEU A N 1
ATOM 706 C CA . LEU A 1 87 ? -9.223 10.001 4.672 1.00 89.25 87 LEU A CA 1
ATOM 707 C C . LEU A 1 87 ? -10.142 9.718 3.476 1.00 89.25 87 LEU A C 1
ATOM 709 O O . LEU A 1 87 ? -10.914 10.583 3.077 1.00 89.25 87 LEU A O 1
ATOM 713 N N . ALA A 1 88 ? -10.083 8.500 2.939 1.00 85.62 88 ALA A N 1
ATOM 714 C CA . ALA A 1 88 ? -10.960 8.050 1.860 1.00 85.62 88 ALA A CA 1
ATOM 715 C C . ALA A 1 88 ? -12.248 7.426 2.411 1.00 85.62 88 ALA A C 1
ATOM 717 O O . ALA A 1 88 ? -13.343 7.685 1.914 1.00 85.62 88 ALA A O 1
ATOM 718 N N . LYS A 1 89 ? -12.134 6.603 3.459 1.00 89.00 89 LYS A N 1
ATOM 719 C CA . LYS A 1 89 ? -13.282 5.983 4.129 1.00 89.00 89 LYS A CA 1
ATOM 720 C C . LYS A 1 89 ? -12.965 5.728 5.594 1.00 89.00 89 LYS A C 1
ATOM 722 O O . LYS A 1 89 ? -11.859 5.327 5.929 1.00 89.00 89 LYS A O 1
ATOM 727 N N . ARG A 1 90 ? -13.955 5.901 6.466 1.00 94.62 90 ARG A N 1
ATOM 728 C CA . ARG A 1 90 ? -13.881 5.515 7.879 1.00 94.62 90 ARG A CA 1
ATOM 729 C C . ARG A 1 90 ? -15.063 4.629 8.219 1.00 94.62 90 ARG A C 1
ATOM 731 O O . ARG A 1 90 ? -16.194 4.954 7.866 1.00 94.62 90 ARG A O 1
ATOM 738 N N . VAL A 1 91 ? -14.803 3.526 8.906 1.00 96.31 91 VAL A N 1
ATOM 739 C CA . VAL A 1 91 ? -15.837 2.659 9.473 1.00 96.31 91 VAL A CA 1
ATOM 740 C C . VAL A 1 91 ? -15.484 2.355 10.922 1.00 96.31 91 VAL A C 1
ATOM 742 O O . VAL A 1 91 ? -14.310 2.219 11.259 1.00 96.31 91 VAL A O 1
ATOM 745 N N . SER A 1 92 ? -16.495 2.256 11.778 1.00 97.38 92 SER A N 1
ATOM 746 C CA . SER A 1 92 ? -16.327 1.808 13.157 1.00 97.38 92 SER A CA 1
ATOM 747 C C . SER A 1 92 ? -17.364 0.758 13.531 1.00 97.38 92 SER A C 1
ATOM 749 O O . SER A 1 92 ? -18.358 0.570 12.818 1.00 97.38 92 SER A O 1
ATOM 751 N N . GLY A 1 93 ? -17.116 0.037 14.618 1.00 97.19 93 GLY A N 1
ATOM 752 C CA . GLY A 1 93 ? -18.046 -0.938 15.174 1.00 97.19 93 GLY A CA 1
ATOM 753 C C . GLY A 1 93 ? -17.517 -1.571 16.453 1.00 97.19 93 GLY A C 1
ATOM 754 O O . GLY A 1 93 ? -16.342 -1.437 16.796 1.00 97.19 93 GLY A O 1
ATOM 755 N N . LYS A 1 94 ? -18.387 -2.292 17.160 1.00 95.94 94 LYS A N 1
ATOM 756 C CA . LYS A 1 94 ? -18.042 -2.941 18.441 1.00 95.94 94 LYS A CA 1
ATOM 757 C C . LYS A 1 94 ? -17.543 -4.377 18.285 1.00 95.94 94 LYS A C 1
ATOM 759 O O . LYS A 1 94 ? -17.052 -4.963 19.244 1.00 95.94 94 LYS A O 1
ATOM 764 N N . SER A 1 95 ? -17.683 -4.948 17.089 1.00 97.50 95 SER A N 1
ATOM 765 C CA . SER A 1 95 ? -17.214 -6.295 16.756 1.00 97.50 95 SER A CA 1
ATOM 766 C C . SER A 1 95 ? -16.514 -6.317 15.404 1.00 97.50 95 SER A C 1
ATOM 768 O O . SER A 1 95 ? -16.820 -5.509 14.520 1.00 97.50 95 SER A O 1
ATOM 770 N N . ALA A 1 96 ? -15.612 -7.280 15.215 1.00 97.25 96 ALA A N 1
ATOM 771 C CA . ALA A 1 96 ? -14.907 -7.450 13.953 1.00 97.25 96 ALA A CA 1
ATOM 772 C C . ALA A 1 96 ? -15.878 -7.704 12.793 1.00 97.25 96 ALA A C 1
ATOM 774 O O . ALA A 1 96 ? -15.751 -7.115 11.722 1.00 97.25 96 ALA A O 1
ATOM 775 N N . GLN A 1 97 ? -16.905 -8.522 13.028 1.00 97.06 97 GLN A N 1
ATOM 776 C CA . GLN A 1 97 ? -17.923 -8.839 12.031 1.00 97.06 97 GLN A CA 1
ATOM 777 C C . GLN A 1 97 ? -18.698 -7.596 11.569 1.00 97.06 97 GLN A C 1
ATOM 779 O O . GLN A 1 97 ? -18.983 -7.456 10.379 1.00 97.06 97 GLN A O 1
ATOM 784 N N . GLU A 1 98 ? -19.036 -6.689 12.489 1.00 97.25 98 GLU A N 1
ATOM 785 C CA . GLU A 1 98 ? -19.721 -5.437 12.159 1.00 97.25 98 GLU A CA 1
ATOM 786 C C . GLU A 1 98 ? -18.848 -4.539 11.274 1.00 97.25 98 GLU A C 1
ATOM 788 O O . GLU A 1 98 ? -19.321 -4.018 10.264 1.00 97.25 98 GLU A O 1
ATOM 793 N N . VAL A 1 99 ? -17.570 -4.392 11.629 1.00 97.19 99 VAL A N 1
ATOM 794 C CA . VAL A 1 99 ? -16.602 -3.591 10.870 1.00 97.19 99 VAL A CA 1
ATOM 795 C C . VAL A 1 99 ? -16.380 -4.181 9.479 1.00 97.19 99 VAL A C 1
ATOM 797 O O . VAL A 1 99 ? -16.521 -3.471 8.484 1.00 97.19 99 VAL A O 1
ATOM 800 N N . LEU A 1 100 ? -16.098 -5.483 9.387 1.00 95.50 100 LEU A N 1
ATOM 801 C CA . LEU A 1 100 ? -15.794 -6.156 8.122 1.00 95.50 100 LEU A CA 1
ATOM 802 C C . LEU A 1 100 ? -16.986 -6.145 7.156 1.00 95.50 100 LEU A C 1
ATOM 804 O O . LEU A 1 100 ? -16.782 -5.993 5.958 1.00 95.50 100 LEU A O 1
ATOM 808 N N . ARG A 1 101 ? -18.233 -6.198 7.650 1.00 95.06 101 ARG A N 1
ATOM 809 C CA . ARG A 1 101 ? -19.439 -6.040 6.809 1.00 95.06 101 ARG A CA 1
ATOM 810 C C . ARG A 1 101 ? -19.574 -4.653 6.175 1.00 95.06 101 ARG A C 1
ATOM 812 O O . ARG A 1 101 ? -20.228 -4.524 5.145 1.00 95.06 101 ARG A O 1
ATOM 819 N N . LYS A 1 102 ? -18.979 -3.613 6.771 1.00 94.06 102 LYS A N 1
ATOM 820 C CA . LYS A 1 102 ? -18.984 -2.238 6.233 1.00 94.06 102 LYS A CA 1
ATOM 821 C C . LYS A 1 102 ? -17.880 -2.020 5.181 1.00 94.06 102 LYS A C 1
ATOM 823 O O . LYS A 1 102 ? -17.820 -0.951 4.556 1.00 94.06 102 LYS A O 1
ATOM 828 N N . ILE A 1 103 ? -17.017 -3.015 4.964 1.00 90.69 103 ILE A N 1
ATOM 829 C CA . ILE A 1 103 ? -15.891 -2.995 4.025 1.00 90.69 103 ILE A CA 1
ATOM 830 C C . ILE A 1 103 ? -16.168 -3.988 2.890 1.00 90.69 103 ILE A C 1
ATOM 832 O O . ILE A 1 103 ? -16.600 -5.112 3.120 1.00 90.69 103 ILE A O 1
ATOM 836 N N . ASN A 1 104 ? -15.914 -3.581 1.645 1.00 86.62 104 ASN A N 1
ATOM 837 C CA . ASN A 1 104 ? -16.026 -4.489 0.507 1.00 86.62 104 ASN A CA 1
ATOM 838 C C . ASN A 1 104 ? -14.742 -5.323 0.380 1.00 86.62 104 ASN A C 1
ATOM 840 O O . ASN A 1 104 ? -13.838 -4.950 -0.362 1.00 86.62 104 ASN A O 1
ATOM 844 N N . LEU A 1 105 ? -14.656 -6.430 1.119 1.00 86.44 105 LEU A N 1
ATOM 845 C CA . LEU A 1 105 ? -13.483 -7.313 1.090 1.00 86.44 105 LEU A CA 1
ATOM 846 C C . LEU A 1 105 ? -13.242 -7.945 -0.289 1.00 86.44 105 LEU A C 1
ATOM 848 O O . LEU A 1 105 ? -12.098 -8.200 -0.635 1.00 86.44 105 LEU A O 1
ATOM 852 N N . ASN A 1 106 ? -14.289 -8.125 -1.101 1.00 82.69 106 ASN A N 1
ATOM 853 C CA . ASN A 1 106 ? -14.167 -8.671 -2.458 1.00 82.69 106 ASN A CA 1
ATOM 854 C C . ASN A 1 106 ? -13.463 -7.710 -3.429 1.00 82.69 106 ASN A C 1
ATOM 856 O O . ASN A 1 106 ? -13.070 -8.121 -4.514 1.00 82.69 106 ASN A O 1
ATOM 860 N N . ALA A 1 107 ? -13.336 -6.429 -3.065 1.00 79.56 107 ALA A N 1
ATOM 861 C CA . ALA A 1 107 ? -12.568 -5.449 -3.829 1.00 79.56 107 ALA A CA 1
ATOM 862 C C . ALA A 1 107 ? -11.075 -5.431 -3.447 1.00 79.56 107 ALA A C 1
ATOM 864 O O . ALA A 1 107 ? -10.322 -4.629 -3.995 1.00 79.56 107 ALA A O 1
ATOM 865 N N . LEU A 1 108 ? -10.652 -6.266 -2.493 1.00 81.88 108 LEU A N 1
ATOM 866 C CA . LEU A 1 108 ? -9.263 -6.396 -2.063 1.00 81.88 108 LEU A CA 1
ATOM 867 C C . LEU A 1 108 ? -8.646 -7.673 -2.641 1.00 81.88 108 LEU A C 1
ATOM 869 O O . LEU A 1 108 ? -9.342 -8.662 -2.870 1.00 81.88 108 LEU A O 1
ATOM 873 N N . MET A 1 109 ? -7.323 -7.664 -2.810 1.00 81.56 109 MET A N 1
ATOM 874 C CA . MET A 1 109 ? -6.567 -8.896 -3.044 1.00 81.56 109 MET A CA 1
ATOM 875 C C . MET A 1 109 ? -6.777 -9.872 -1.872 1.00 81.56 109 MET A C 1
ATOM 877 O O . MET A 1 109 ? -6.909 -9.408 -0.730 1.00 81.56 109 MET A O 1
ATOM 881 N N . PRO A 1 110 ? -6.810 -11.197 -2.108 1.00 85.38 110 PRO A N 1
ATOM 882 C CA . PRO A 1 110 ? -7.054 -12.190 -1.059 1.00 85.38 110 PRO A CA 1
ATOM 883 C C . PRO A 1 110 ? -6.147 -12.032 0.168 1.00 85.38 110 PRO A C 1
ATOM 885 O O . PRO A 1 110 ? -6.615 -12.115 1.304 1.00 85.38 110 PRO A O 1
ATOM 888 N N . GLU A 1 111 ? -4.871 -11.732 -0.051 1.00 82.88 111 GLU A N 1
ATOM 889 C CA . GLU A 1 111 ? -3.859 -11.527 0.983 1.00 82.88 111 GLU A CA 1
ATOM 890 C C . GLU A 1 111 ? -4.186 -10.295 1.842 1.00 82.88 111 GLU A C 1
ATOM 892 O O . GLU A 1 111 ? -4.138 -10.353 3.073 1.00 82.88 111 GLU A O 1
ATOM 897 N N . HIS A 1 112 ? -4.620 -9.199 1.210 1.00 82.62 112 HIS A N 1
ATOM 898 C CA . HIS A 1 112 ? -5.031 -7.971 1.898 1.00 82.62 112 HIS A CA 1
ATOM 899 C C . HIS A 1 112 ? -6.341 -8.149 2.667 1.00 82.62 112 HIS A C 1
ATOM 901 O O . HIS A 1 112 ? -6.476 -7.655 3.788 1.00 82.62 112 HIS A O 1
ATOM 907 N N . ALA A 1 113 ? -7.304 -8.876 2.095 1.00 90.06 113 ALA A N 1
ATOM 908 C CA . ALA A 1 113 ? -8.540 -9.216 2.787 1.00 90.06 113 ALA A CA 1
ATOM 909 C C . ALA A 1 113 ? -8.257 -10.068 4.037 1.00 90.06 113 ALA A C 1
ATOM 911 O O . ALA A 1 113 ? -8.827 -9.806 5.099 1.00 90.06 113 ALA A O 1
ATOM 912 N N . ALA A 1 114 ? -7.346 -11.042 3.932 1.00 91.25 114 ALA A N 1
ATOM 913 C CA . ALA A 1 114 ? -6.926 -11.887 5.046 1.00 91.25 114 ALA A CA 1
ATOM 914 C C . ALA A 1 114 ? -6.195 -11.088 6.137 1.00 91.25 114 ALA A C 1
ATOM 916 O O . ALA A 1 114 ? -6.527 -11.230 7.317 1.00 91.25 114 ALA A O 1
ATOM 917 N N . TYR A 1 115 ? -5.257 -10.212 5.756 1.00 91.50 115 TYR A N 1
ATOM 918 C CA . TYR A 1 115 ? -4.575 -9.304 6.682 1.00 91.50 115 TYR A CA 1
ATOM 919 C C . TYR A 1 115 ? -5.576 -8.420 7.432 1.00 91.50 115 TYR A C 1
ATOM 921 O O . TYR A 1 115 ? -5.615 -8.433 8.662 1.00 91.50 115 TYR A O 1
ATOM 929 N N . LEU A 1 116 ? -6.441 -7.708 6.702 1.00 92.62 116 LEU A N 1
ATOM 930 C CA . LEU A 1 116 ? -7.418 -6.799 7.295 1.00 92.62 116 LEU A CA 1
ATOM 931 C C . LEU A 1 116 ? -8.362 -7.535 8.251 1.00 92.62 116 LEU A C 1
ATOM 933 O O . LEU A 1 116 ? -8.615 -7.057 9.357 1.00 92.62 116 LEU A O 1
ATOM 937 N N . ALA A 1 117 ? -8.852 -8.716 7.862 1.00 95.00 117 ALA A N 1
ATOM 938 C CA . ALA A 1 117 ? -9.678 -9.539 8.737 1.00 95.00 117 ALA A CA 1
ATOM 939 C C . ALA A 1 117 ? -8.931 -9.906 10.027 1.00 95.00 117 ALA A C 1
ATOM 941 O O . ALA A 1 117 ? -9.458 -9.687 11.119 1.00 95.00 117 ALA A O 1
ATOM 942 N N . ARG A 1 118 ? -7.693 -10.404 9.918 1.00 95.38 118 ARG A N 1
ATOM 943 C CA . ARG A 1 118 ? -6.854 -10.788 11.062 1.00 95.38 118 ARG A CA 1
ATOM 944 C C . ARG A 1 118 ? -6.634 -9.625 12.032 1.00 95.38 118 ARG A C 1
ATOM 946 O O . ARG A 1 118 ? -6.856 -9.789 13.232 1.00 95.38 118 ARG A O 1
ATOM 953 N N . GLU A 1 119 ? -6.238 -8.457 11.532 1.00 95.50 119 GLU A N 1
ATOM 954 C CA . GLU A 1 119 ? -5.985 -7.278 12.368 1.00 95.50 119 GLU A CA 1
ATOM 955 C C . GLU A 1 119 ? -7.260 -6.783 13.066 1.00 95.50 119 GLU A C 1
ATOM 957 O O . GLU A 1 119 ? -7.241 -6.486 14.260 1.00 95.50 119 GLU A O 1
ATOM 962 N N . VAL A 1 120 ? -8.392 -6.744 12.355 1.00 96.94 120 VAL A N 1
ATOM 963 C CA . VAL A 1 120 ? -9.681 -6.315 12.920 1.00 96.94 120 VAL A CA 1
ATOM 964 C C . VAL A 1 120 ? -10.168 -7.291 14.001 1.00 96.94 120 VAL A C 1
ATOM 966 O O . VAL A 1 120 ? -10.665 -6.853 15.041 1.00 96.94 120 VAL A O 1
ATOM 969 N N . TYR A 1 121 ? -9.970 -8.601 13.824 1.00 97.44 121 TYR A N 1
ATOM 970 C CA . TYR A 1 121 ? -10.231 -9.586 14.880 1.00 97.44 121 TYR A CA 1
ATOM 971 C C . TYR A 1 121 ? -9.286 -9.426 16.079 1.00 97.44 121 TYR A C 1
ATOM 973 O O . TYR A 1 121 ? -9.730 -9.540 17.225 1.00 97.44 121 TYR A O 1
ATOM 981 N N . ARG A 1 122 ? -8.001 -9.107 15.861 1.00 97.25 122 ARG A N 1
ATOM 982 C CA . ARG A 1 122 ? -7.071 -8.816 16.966 1.00 97.25 122 ARG A CA 1
ATOM 983 C C . ARG A 1 122 ? -7.489 -7.557 17.729 1.00 97.25 122 ARG A C 1
ATOM 985 O O . ARG A 1 122 ? -7.459 -7.559 18.958 1.00 97.25 122 ARG A O 1
ATOM 992 N N . ALA A 1 123 ? -7.939 -6.519 17.026 1.00 97.25 123 ALA A N 1
ATOM 993 C CA . ALA A 1 123 ? -8.480 -5.308 17.636 1.00 97.25 123 ALA A CA 1
ATOM 994 C C . ALA A 1 123 ? -9.711 -5.606 18.504 1.00 97.25 123 ALA A C 1
ATOM 996 O O . ALA A 1 123 ? -9.794 -5.120 19.631 1.00 97.25 123 ALA A O 1
ATOM 997 N N . GLU A 1 124 ? -10.622 -6.468 18.038 1.00 97.81 124 GLU A N 1
ATOM 998 C CA . GLU A 1 124 ? -11.761 -6.927 18.841 1.00 97.81 124 GLU A CA 1
ATOM 999 C C . GLU A 1 124 ? -11.315 -7.672 20.107 1.00 97.81 124 GLU A C 1
ATOM 1001 O O . GLU A 1 124 ? -11.852 -7.438 21.191 1.00 97.81 124 GLU A O 1
ATOM 1006 N N . LEU A 1 125 ? -10.323 -8.558 19.991 1.00 96.69 125 LEU A N 1
ATOM 1007 C CA . LEU A 1 125 ? -9.796 -9.301 21.133 1.00 96.69 125 LEU A CA 1
ATOM 1008 C C . LEU A 1 125 ? -9.151 -8.364 22.163 1.00 96.69 125 LEU A C 1
ATOM 1010 O O . LEU A 1 125 ? -9.358 -8.540 23.365 1.00 96.69 125 LEU A O 1
ATOM 1014 N N . CYS A 1 126 ? -8.394 -7.364 21.712 1.00 96.25 126 CYS A N 1
ATOM 1015 C CA . CYS A 1 126 ? -7.825 -6.335 22.578 1.00 96.25 126 CYS A CA 1
ATOM 1016 C C . CYS A 1 126 ? -8.923 -5.524 23.276 1.00 96.25 126 CYS A C 1
ATOM 1018 O O . CYS A 1 126 ? -8.880 -5.385 24.498 1.00 96.25 126 CYS A O 1
ATOM 1020 N N . LEU A 1 127 ? -9.942 -5.083 22.531 1.00 94.94 127 LEU A N 1
ATOM 1021 C CA . LEU A 1 127 ? -11.091 -4.349 23.062 1.00 94.94 127 LEU A CA 1
ATOM 1022 C C . LEU A 1 127 ? -11.830 -5.151 24.149 1.00 94.94 127 LEU A C 1
ATOM 1024 O O . LEU A 1 127 ? -12.079 -4.629 25.232 1.00 94.94 127 LEU A O 1
ATOM 1028 N N . LYS A 1 128 ? -12.126 -6.435 23.903 1.00 95.06 128 LYS A N 1
ATOM 1029 C CA . LYS A 1 128 ? -12.822 -7.313 24.867 1.00 95.06 128 LYS A CA 1
ATOM 1030 C C . LYS A 1 128 ? -12.011 -7.581 26.132 1.00 95.06 128 LYS A C 1
ATOM 1032 O O . LYS A 1 128 ? -12.579 -7.674 27.214 1.00 95.06 128 LYS A O 1
ATOM 1037 N N . ASN A 1 129 ? -10.694 -7.711 25.997 1.00 94.50 129 ASN A N 1
ATOM 1038 C CA . ASN A 1 129 ? -9.799 -7.999 27.118 1.00 94.50 129 ASN A CA 1
ATOM 1039 C C . ASN A 1 129 ? -9.239 -6.737 27.787 1.00 94.50 129 ASN A C 1
ATOM 1041 O O . ASN A 1 129 ? -8.361 -6.850 28.642 1.00 94.50 129 ASN A O 1
ATOM 1045 N N . ASN A 1 130 ? -9.706 -5.552 27.382 1.00 91.38 130 ASN A N 1
ATOM 1046 C CA . ASN A 1 130 ? -9.221 -4.258 27.852 1.00 91.38 130 ASN A CA 1
ATOM 1047 C C . ASN A 1 130 ? -7.687 -4.115 27.751 1.00 91.38 130 ASN A C 1
ATOM 1049 O O . ASN A 1 130 ? -7.029 -3.569 28.637 1.00 91.38 130 ASN A O 1
ATOM 1053 N N . LYS A 1 131 ? -7.112 -4.660 26.672 1.00 93.44 131 LYS A N 1
ATOM 1054 C CA . LYS A 1 131 ? -5.684 -4.574 26.347 1.00 93.44 131 LYS A CA 1
ATOM 1055 C C . LYS A 1 131 ? -5.459 -3.498 25.286 1.00 93.44 131 LYS A C 1
ATOM 1057 O O . LYS A 1 131 ? -6.299 -3.349 24.397 1.00 93.44 131 LYS A O 1
ATOM 1062 N N . PRO A 1 132 ? -4.322 -2.784 25.320 1.00 92.56 132 PRO A N 1
ATOM 1063 C CA . PRO A 1 132 ? -3.980 -1.863 24.249 1.00 92.56 132 PRO A CA 1
ATOM 1064 C C . PRO A 1 132 ? -3.835 -2.637 22.936 1.00 92.56 132 PRO A C 1
ATOM 1066 O O . PRO A 1 132 ? -3.158 -3.665 22.870 1.00 92.56 132 PRO A O 1
ATOM 1069 N N . TYR A 1 133 ? -4.500 -2.151 21.893 1.00 95.69 133 TYR A N 1
ATOM 1070 C CA . TYR A 1 133 ? -4.276 -2.636 20.542 1.00 95.69 133 TYR A CA 1
ATOM 1071 C C . TYR A 1 133 ? -3.114 -1.865 19.923 1.00 95.69 133 TYR A C 1
ATOM 1073 O O . TYR A 1 133 ? -3.120 -0.635 19.904 1.00 95.69 133 TYR A O 1
ATOM 1081 N N . VAL A 1 134 ? -2.151 -2.606 19.388 1.00 94.00 134 VAL A N 1
ATOM 1082 C CA . VAL A 1 134 ? -1.099 -2.084 18.519 1.00 94.00 134 VAL A CA 1
ATOM 1083 C C . VAL A 1 134 ? -1.243 -2.815 17.190 1.00 94.00 134 VAL A C 1
ATOM 1085 O O . VAL A 1 134 ? -1.351 -4.046 17.166 1.00 94.00 134 VAL A O 1
ATOM 1088 N N . GLN A 1 135 ? -1.340 -2.061 16.096 1.00 90.94 135 GLN A N 1
ATOM 1089 C CA . GLN A 1 135 ? -1.345 -2.627 14.748 1.00 90.94 135 GLN A CA 1
ATOM 1090 C C . GLN A 1 135 ? 0.039 -3.216 14.457 1.00 90.94 135 GLN A C 1
ATOM 1092 O O . GLN A 1 135 ? 1.040 -2.623 14.852 1.00 90.94 135 GLN A O 1
ATOM 1097 N N . GLU A 1 136 ? 0.105 -4.381 13.812 1.00 83.00 136 GLU A N 1
ATOM 1098 C CA . GLU A 1 136 ? 1.400 -5.000 13.520 1.00 83.00 136 GLU A CA 1
ATOM 1099 C C . GLU A 1 136 ? 2.184 -4.135 12.520 1.00 83.00 136 GLU A C 1
ATOM 1101 O O . GLU A 1 136 ? 1.660 -3.708 11.478 1.00 83.00 136 GLU A O 1
ATOM 1106 N N . GLU A 1 137 ? 3.448 -3.868 12.861 1.00 64.38 137 GLU A N 1
ATOM 1107 C CA . GLU A 1 137 ? 4.430 -3.369 11.900 1.00 64.38 137 GLU A CA 1
ATOM 1108 C C . GLU A 1 137 ? 4.689 -4.448 10.839 1.00 64.38 137 GLU A C 1
ATOM 1110 O O . GLU A 1 137 ? 4.460 -5.634 11.080 1.00 64.38 137 GLU A O 1
ATOM 1115 N N . ALA A 1 138 ? 5.072 -4.013 9.635 1.00 53.38 138 ALA A N 1
ATOM 1116 C CA . ALA A 1 138 ? 5.442 -4.939 8.564 1.00 53.38 138 ALA A CA 1
ATOM 1117 C C . ALA A 1 138 ? 6.923 -5.291 8.676 1.00 53.38 138 ALA A C 1
ATOM 1119 O O . ALA A 1 138 ? 7.693 -4.363 9.008 1.00 53.38 138 ALA A O 1
#

Radius of gyration: 21.77 Å; chains: 1; bounding box: 49×39×58 Å

Foldseek 3Di:
DVVVVVLQVVQVVCCVVVVHRGDRDDDDDDDPDDDDDPVCVVVVVVCCVVCVVVVVVPDDDPLAQQWDWAQDPQKIKIFHADPVRHTPDIDIDNALVRRLVVDPLVVDDPSNSVLSSVLSNQSNVCSVVVHGRDRDDD

Secondary structure (DSSP, 8-state):
-HHHHHHHHHHHHHHHHHSS-----------S-----GGGHHHHHHHHHHHHHHHHTT----TTTTEEEEEETTEEEEEEE-TTS-EEEEEEESSHHHHHHTS-GGGS-HHHHHHHHHHHHHHHHHHHTTPPP-PPP-

Sequence (138 aa):
YGLVRLMEYFADELSRETGRKIFPGTLTVYSSSLHIYEHDWARASMLVENHFEKARSVFVEDNKGNFLIKVENGEIVVELRTQEGLLAKRVSGKSAQEVLRKINLNALMPEHAAYLAREVYRAELCLKNNKPYVQEEA

pLDDT: mean 89.85, std 10.08, range [47.69, 98.0]